Protein AF-A0A963RDE8-F1 (afdb_monomer_lite)

Secondary structure (DSSP, 8-state):
-HHHHHSSSGGGTTT--TTS-HHHHHHHHHHHHHHHHHHHHHHHHHHHHHHHHHHHHHHHHHHHHHHHHHT--HHHHHHHHHHHHHHHHHHHHHHHHHHHHHHHHHHHHHHHHHHHHS--

Sequence (120 aa):
VVGFWKHGLHFFSLFVPQGAPLAIKLFIAPIEFVSFLVRPFSLGLRPFVAMFAGHILLEVFGNFIVQGLNTGSATGGAIAALCFVFIVGMSGLELLIGAIQAYVFALLTAIYINDAENLH

pLDDT: mean 72.81, std 17.18, range [37.75, 91.06]

Radius of gyration: 24.53 Å; chains: 1; bounding box: 58×27×62 Å

Structure (mmCIF, N/CA/C/O backbone):
data_AF-A0A963RDE8-F1
#
_entry.id   AF-A0A963RDE8-F1
#
loop_
_atom_site.group_PDB
_atom_site.id
_atom_site.type_symbol
_atom_site.label_atom_id
_atom_site.label_alt_id
_atom_site.label_comp_id
_atom_site.label_asym_id
_atom_site.label_entity_id
_atom_site.label_seq_id
_atom_site.pdbx_PDB_ins_code
_atom_site.Cartn_x
_atom_site.Cartn_y
_atom_site.Cartn_z
_atom_site.occupancy
_atom_site.B_iso_or_equiv
_atom_site.auth_seq_id
_atom_site.auth_comp_id
_atom_site.auth_asym_id
_atom_site.auth_atom_id
_atom_site.pdbx_PDB_model_num
ATOM 1 N N . VAL A 1 1 ? -16.749 -11.789 17.409 1.00 45.72 1 VAL A N 1
ATOM 2 C CA . VAL A 1 1 ? -17.357 -13.033 17.948 1.00 45.72 1 VAL A CA 1
ATOM 3 C C . VAL A 1 1 ? -17.222 -13.135 19.470 1.00 45.72 1 VAL A C 1
ATOM 5 O O . VAL A 1 1 ? -18.238 -13.358 20.104 1.00 45.72 1 VAL A O 1
ATOM 8 N N . VAL A 1 2 ? -16.063 -12.863 20.091 1.00 37.75 2 VAL A N 1
ATOM 9 C CA . VAL A 1 2 ? -15.933 -12.882 21.573 1.00 37.75 2 VAL A CA 1
ATOM 10 C C . VAL A 1 2 ? -16.635 -11.690 22.268 1.00 37.75 2 VAL A C 1
ATOM 12 O O . VAL A 1 2 ? -17.290 -11.879 23.287 1.00 37.75 2 VAL A O 1
ATOM 15 N N . GLY A 1 3 ? -16.625 -10.487 21.675 1.00 38.31 3 GLY A N 1
ATOM 16 C CA . GLY A 1 3 ? -17.356 -9.317 22.210 1.00 38.31 3 GLY A CA 1
ATOM 17 C C . GLY A 1 3 ? -18.887 -9.392 22.077 1.00 38.31 3 GLY A C 1
ATOM 18 O O . GLY A 1 3 ? -19.614 -8.948 22.959 1.00 38.31 3 GLY A O 1
ATOM 19 N N . PHE A 1 4 ? -19.382 -10.055 21.026 1.00 44.66 4 PHE A N 1
ATOM 20 C CA . PHE A 1 4 ? -20.818 -10.291 20.807 1.00 44.66 4 PHE A CA 1
ATOM 21 C C . PHE A 1 4 ? -21.400 -11.294 21.819 1.00 44.66 4 PHE A C 1
ATOM 23 O O . PHE A 1 4 ? -22.598 -11.299 22.082 1.00 44.66 4 PHE A O 1
ATOM 30 N N . TRP A 1 5 ? -20.541 -12.143 22.393 1.00 43.06 5 TRP A N 1
ATOM 31 C CA . TRP A 1 5 ? -20.944 -13.215 23.300 1.00 43.06 5 TRP A CA 1
ATOM 32 C C . TRP A 1 5 ? -20.879 -12.813 24.782 1.00 43.06 5 TRP A C 1
ATOM 34 O O . TRP A 1 5 ? -21.611 -13.372 25.590 1.00 43.06 5 TRP A O 1
ATOM 44 N N . LYS A 1 6 ? -20.067 -11.806 25.148 1.00 43.50 6 LYS A N 1
ATOM 45 C CA . LYS A 1 6 ? -20.003 -11.277 26.526 1.00 43.50 6 LYS A CA 1
ATOM 46 C C . LYS A 1 6 ? -20.932 -10.082 26.805 1.00 43.50 6 LYS A C 1
ATOM 48 O O . LYS A 1 6 ? -21.320 -9.910 27.952 1.00 43.50 6 LYS A O 1
ATOM 53 N N . HIS A 1 7 ? -21.337 -9.297 25.799 1.00 40.56 7 HIS A N 1
ATOM 54 C CA . HIS A 1 7 ? -22.218 -8.122 25.962 1.00 40.56 7 HIS A CA 1
ATOM 55 C C . HIS A 1 7 ? -23.394 -8.134 24.965 1.00 40.56 7 HIS A C 1
ATOM 57 O O . HIS A 1 7 ? -23.575 -7.212 24.173 1.00 40.56 7 HIS A O 1
ATOM 63 N N . GLY A 1 8 ? -24.209 -9.194 25.012 1.00 50.94 8 GLY A N 1
ATOM 64 C CA . GLY A 1 8 ? -25.256 -9.490 24.021 1.00 50.94 8 GLY A CA 1
ATOM 65 C C . GLY A 1 8 ? -26.165 -8.320 23.596 1.00 50.94 8 GLY A C 1
ATOM 66 O O . GLY A 1 8 ? -26.275 -8.043 22.410 1.00 50.94 8 GLY A O 1
ATOM 67 N N . LEU A 1 9 ? -26.822 -7.625 24.533 1.00 41.06 9 LEU A N 1
ATOM 68 C CA . LEU A 1 9 ? -27.817 -6.566 24.246 1.00 41.06 9 LEU A CA 1
ATOM 69 C C . LEU A 1 9 ? -27.455 -5.194 24.848 1.00 41.06 9 LEU A C 1
ATOM 71 O O . LEU A 1 9 ? -28.206 -4.233 24.711 1.00 41.06 9 LEU A O 1
ATOM 75 N N . HIS A 1 10 ? -26.273 -5.073 25.461 1.00 40.53 10 HIS A N 1
ATOM 76 C CA . HIS A 1 10 ? -25.711 -3.795 25.921 1.00 40.53 10 HIS A CA 1
ATOM 77 C C . HIS A 1 10 ? -24.927 -3.071 24.807 1.00 40.53 10 HIS A C 1
ATOM 79 O O . HIS A 1 10 ? -24.380 -1.996 25.012 1.00 40.53 10 HIS A O 1
ATOM 85 N N . PHE A 1 11 ? -24.922 -3.625 23.592 1.00 42.72 11 PHE A N 1
ATOM 86 C CA . PHE A 1 11 ? -24.391 -2.982 22.387 1.00 42.72 11 PHE A CA 1
ATOM 87 C C . PHE A 1 11 ? -25.248 -1.780 21.923 1.00 42.72 11 PHE A C 1
ATOM 89 O O . PHE A 1 11 ? -24.794 -0.961 21.134 1.00 42.72 11 PHE A O 1
ATOM 96 N N . PHE A 1 12 ? -26.470 -1.630 22.455 1.00 44.19 12 PHE A N 1
ATOM 97 C CA . PHE A 1 12 ? -27.329 -0.452 22.255 1.00 44.19 12 PHE A CA 1
ATOM 98 C C . PHE A 1 12 ? -27.158 0.647 23.322 1.00 44.19 12 PHE A C 1
ATOM 100 O O . PHE A 1 12 ? -27.662 1.752 23.136 1.00 44.19 12 PHE A O 1
ATOM 107 N N . SER A 1 13 ? -26.429 0.388 24.415 1.00 43.16 13 SER A N 1
ATOM 108 C CA . SER A 1 13 ? -26.092 1.405 25.430 1.00 43.16 13 SER A CA 1
ATOM 109 C C . SER A 1 13 ? -24.906 2.276 24.987 1.00 43.16 13 SER A C 1
ATOM 111 O O . SER A 1 13 ? -24.856 3.467 25.279 1.00 43.16 13 SER A O 1
ATOM 113 N N . LEU A 1 14 ? -24.024 1.722 24.142 1.00 44.91 14 LEU A N 1
ATOM 114 C CA . LEU A 1 14 ? -22.914 2.431 23.492 1.00 44.91 14 LEU A CA 1
ATOM 115 C C . LEU A 1 14 ? -23.378 3.507 22.486 1.00 44.91 14 LEU A C 1
ATOM 117 O O . LEU A 1 14 ? -22.602 4.380 22.112 1.00 44.91 14 LEU A O 1
ATOM 121 N N . PHE A 1 15 ? -24.654 3.492 22.081 1.00 45.00 15 PHE A N 1
ATOM 122 C CA . PHE A 1 15 ? -25.252 4.523 21.223 1.00 45.00 15 PHE A CA 1
ATOM 123 C C . PHE A 1 15 ? -26.014 5.623 21.956 1.00 45.00 15 PHE A C 1
ATOM 125 O O . PHE A 1 15 ? -26.635 6.488 21.335 1.00 45.00 15 PHE A O 1
ATOM 132 N N . VAL A 1 16 ? -25.972 5.625 23.286 1.00 41.53 16 VAL A N 1
ATOM 133 C CA . VAL A 1 16 ? -26.754 6.539 24.110 1.00 41.53 16 VAL A CA 1
ATOM 134 C C . VAL A 1 16 ? -25.837 7.165 25.167 1.00 41.53 16 VAL A C 1
ATOM 136 O O . VAL A 1 16 ? -25.854 6.727 26.311 1.00 41.53 16 VAL A O 1
ATOM 139 N N . PRO A 1 17 ? -25.085 8.244 24.856 1.00 41.88 17 PRO A N 1
ATOM 140 C CA . PRO A 1 17 ? -24.497 9.094 25.895 1.00 41.88 17 PRO A CA 1
ATOM 141 C C . PRO A 1 17 ? -25.589 9.525 26.877 1.00 41.88 17 PRO A C 1
ATOM 143 O O . PRO A 1 17 ? -26.554 10.167 26.463 1.00 41.88 17 PRO A O 1
ATOM 146 N N . GLN A 1 18 ? -25.506 9.148 28.153 1.00 42.78 18 GLN A N 1
ATOM 147 C CA . GLN A 1 18 ? -26.468 9.557 29.182 1.00 42.78 18 GLN A CA 1
ATOM 148 C C . GLN A 1 18 ? -26.613 11.095 29.154 1.00 42.78 18 GLN A C 1
ATOM 150 O O . GLN A 1 18 ? -25.685 11.809 29.510 1.00 42.78 18 GLN A O 1
ATOM 155 N N . GLY A 1 19 ? -27.742 11.606 28.628 1.00 44.19 19 GLY A N 1
ATOM 156 C CA . GLY A 1 19 ? -28.011 13.051 28.521 1.00 44.19 19 GLY A CA 1
ATOM 157 C C . GLY A 1 19 ? -28.650 13.589 27.225 1.00 44.19 19 GLY A C 1
ATOM 158 O O . GLY A 1 19 ? -29.412 14.544 27.314 1.00 44.19 19 GLY A O 1
ATOM 159 N N . ALA A 1 20 ? -28.418 13.019 26.030 1.00 42.19 20 ALA A N 1
ATOM 160 C CA . ALA A 1 20 ? -28.971 13.597 24.780 1.00 42.19 20 ALA A CA 1
ATOM 161 C C . ALA A 1 20 ? -30.313 12.960 24.316 1.00 42.19 20 ALA A C 1
ATOM 163 O O . ALA A 1 20 ? -30.518 11.759 24.517 1.00 42.19 20 ALA A O 1
ATOM 164 N N . PRO A 1 21 ? -31.239 13.726 23.702 1.00 40.06 21 PRO A N 1
ATOM 165 C CA . PRO A 1 21 ? -32.561 13.251 23.276 1.00 40.06 21 PRO A CA 1
ATOM 166 C C . PRO A 1 21 ? -32.491 12.091 22.262 1.00 40.06 21 PRO A C 1
ATOM 168 O O . PRO A 1 21 ? -31.664 12.085 21.349 1.00 40.06 21 PRO A O 1
ATOM 171 N N . LEU A 1 22 ? -33.388 11.109 22.431 1.00 53.41 22 LEU A N 1
ATOM 172 C CA . LEU A 1 22 ? -33.387 9.792 21.765 1.00 53.41 22 LEU A CA 1
ATOM 173 C C . LEU A 1 22 ? -33.292 9.831 20.224 1.00 53.41 22 LEU A C 1
ATOM 175 O O . LEU A 1 22 ? -32.708 8.929 19.631 1.00 53.41 22 LEU A O 1
ATOM 179 N N . ALA A 1 23 ? -33.844 10.860 19.575 1.00 56.06 23 ALA A N 1
ATOM 180 C CA . ALA A 1 23 ? -33.921 10.940 18.114 1.00 56.06 23 ALA A CA 1
ATOM 181 C C . ALA A 1 23 ? -32.567 11.231 17.433 1.00 56.06 23 ALA A C 1
ATOM 183 O O . ALA A 1 23 ? -32.304 10.725 16.347 1.00 56.06 23 ALA A O 1
ATOM 184 N N . ILE A 1 24 ? -31.688 12.011 18.075 1.00 56.47 24 ILE A N 1
ATOM 185 C CA . ILE A 1 24 ? -30.377 12.391 17.512 1.00 56.47 24 ILE A CA 1
ATOM 186 C C . ILE A 1 24 ? -29.355 11.257 17.687 1.00 56.47 24 ILE A C 1
ATOM 188 O O . ILE A 1 24 ? -28.539 10.999 16.803 1.00 56.47 24 ILE A O 1
ATOM 192 N N . LYS A 1 25 ? -29.450 10.527 18.802 1.00 54.62 25 LYS A N 1
ATOM 193 C CA . LYS A 1 25 ? -28.599 9.372 19.120 1.00 54.62 25 LYS A CA 1
ATOM 194 C C . LYS A 1 25 ? -28.735 8.233 18.122 1.00 54.62 25 LYS A C 1
ATOM 196 O O . LYS A 1 25 ? -27.726 7.691 17.694 1.00 54.62 25 LYS A O 1
ATOM 201 N N . LEU A 1 26 ? -29.961 7.917 17.701 1.00 60.00 26 LEU A N 1
ATOM 202 C CA . LEU A 1 26 ? -30.208 6.853 16.726 1.00 60.00 26 LEU A CA 1
ATOM 203 C C . LEU A 1 26 ? -29.608 7.166 15.342 1.00 60.00 26 LEU A C 1
ATOM 205 O O . LEU A 1 26 ? -29.293 6.241 14.603 1.00 60.00 26 LEU A O 1
ATOM 209 N N . PHE A 1 27 ? -29.433 8.448 14.997 1.00 66.19 27 PHE A N 1
ATOM 210 C CA . PHE A 1 27 ? -28.903 8.864 13.694 1.00 66.19 27 PHE A CA 1
ATOM 211 C C . PHE A 1 27 ? -27.376 9.009 13.682 1.00 66.19 27 PHE A C 1
ATOM 213 O O . PHE A 1 27 ? -26.733 8.591 12.726 1.00 66.19 27 PHE A O 1
ATOM 220 N N . ILE A 1 28 ? -26.779 9.556 14.748 1.00 68.25 28 ILE A N 1
ATOM 221 C CA . ILE A 1 28 ? -25.311 9.631 14.908 1.00 68.25 28 ILE A CA 1
ATOM 222 C C . ILE A 1 28 ? -24.713 8.239 15.080 1.00 68.25 28 ILE A C 1
ATOM 224 O O . ILE A 1 28 ? -23.599 7.975 14.638 1.00 68.25 28 ILE A O 1
ATOM 228 N N . ALA A 1 29 ? -25.500 7.333 15.650 1.00 66.38 29 ALA A N 1
ATOM 229 C CA . ALA A 1 29 ? -25.109 5.975 15.903 1.00 66.38 29 ALA A CA 1
ATOM 230 C C . ALA A 1 29 ? -24.467 5.245 14.696 1.00 66.38 29 ALA A C 1
ATOM 232 O O . ALA A 1 29 ? -23.268 4.941 14.699 1.00 66.38 29 ALA A O 1
ATOM 233 N N . PRO A 1 30 ? -25.205 4.996 13.606 1.00 72.50 30 PRO A N 1
ATOM 234 C CA . PRO A 1 30 ? -24.639 4.336 12.436 1.00 72.50 30 PRO A CA 1
ATOM 235 C C . PRO A 1 30 ? -23.436 5.093 11.849 1.00 72.50 30 PRO A C 1
ATOM 237 O O . PRO A 1 30 ? -22.539 4.459 11.299 1.00 72.50 30 PRO A O 1
ATOM 240 N N . ILE A 1 31 ? -23.368 6.420 12.002 1.00 80.12 31 ILE A N 1
ATOM 241 C CA . ILE A 1 31 ? -22.265 7.245 11.488 1.00 80.12 31 ILE A CA 1
ATOM 242 C C . ILE A 1 31 ? -20.978 7.003 12.294 1.00 80.12 31 ILE A C 1
ATOM 244 O O . ILE A 1 31 ? -19.913 6.843 11.699 1.00 80.12 31 ILE A O 1
ATOM 248 N N . GLU A 1 32 ? -21.068 6.909 13.622 1.00 74.62 32 GLU A N 1
ATOM 249 C CA . GLU A 1 32 ? -19.947 6.579 14.517 1.00 74.62 32 GLU A CA 1
ATOM 250 C C . GLU A 1 32 ? -19.381 5.184 14.199 1.00 74.62 32 GLU A C 1
ATOM 252 O O . GLU A 1 32 ? -18.170 5.013 14.062 1.00 74.62 32 GLU A O 1
ATOM 257 N N . PHE A 1 33 ? -20.261 4.197 13.981 1.00 72.31 33 PHE A N 1
ATOM 258 C CA . PHE A 1 33 ? -19.870 2.828 13.622 1.00 72.31 33 PHE A CA 1
ATOM 259 C C . PHE A 1 33 ? -19.147 2.766 12.274 1.00 72.31 33 PHE A C 1
ATOM 261 O O . PHE A 1 33 ? -18.114 2.106 12.142 1.00 72.31 33 PHE A O 1
ATOM 268 N N . VAL A 1 34 ? -19.651 3.497 11.276 1.00 80.56 34 VAL A N 1
ATOM 269 C CA . VAL A 1 34 ? -18.983 3.617 9.976 1.00 80.56 34 VAL A CA 1
ATOM 270 C C . VAL A 1 34 ? -17.627 4.316 10.134 1.00 80.56 34 VAL A C 1
ATOM 272 O O . VAL A 1 34 ? -16.633 3.809 9.622 1.00 80.56 34 VAL A O 1
ATOM 275 N N . SER A 1 35 ? -17.531 5.413 10.893 1.00 81.75 35 SER A N 1
ATOM 276 C CA . SER A 1 35 ? -16.264 6.129 11.148 1.00 81.75 35 SER A CA 1
ATOM 277 C C . SER A 1 35 ? -15.214 5.266 11.857 1.00 81.75 35 SER A C 1
ATOM 279 O O . SER A 1 35 ? -14.025 5.329 11.522 1.00 81.75 35 SER A O 1
ATOM 281 N N . PHE A 1 36 ? -15.647 4.434 12.806 1.00 73.75 36 PHE A N 1
ATOM 282 C CA . PHE A 1 36 ? -14.786 3.510 13.542 1.00 73.75 36 PHE A CA 1
ATOM 283 C C . PHE A 1 36 ? -14.191 2.431 12.635 1.00 73.75 36 PHE A C 1
ATOM 285 O O . PHE A 1 36 ? -13.022 2.092 12.781 1.00 73.75 36 PHE A O 1
ATOM 292 N N . LEU A 1 37 ? -14.955 1.918 11.666 1.00 77.56 37 LEU A N 1
ATOM 293 C CA . LEU A 1 37 ? -14.461 0.948 10.682 1.00 77.56 37 LEU A CA 1
ATOM 294 C C . LEU A 1 37 ? -13.609 1.604 9.589 1.00 77.56 37 LEU A C 1
ATOM 296 O O . LEU A 1 37 ? -12.597 1.043 9.165 1.00 77.56 37 LEU A O 1
ATOM 300 N N . VAL A 1 38 ? -13.984 2.805 9.146 1.00 83.62 38 VAL A N 1
ATOM 301 C CA . VAL A 1 38 ? -13.289 3.524 8.069 1.00 83.62 38 VAL A CA 1
ATOM 302 C C . VAL A 1 38 ? -11.880 3.941 8.487 1.00 83.62 38 VAL A C 1
ATOM 304 O O . VAL A 1 38 ? -10.974 3.897 7.660 1.00 83.62 38 VAL A O 1
ATOM 307 N N . ARG A 1 39 ? -11.640 4.296 9.755 1.00 81.44 39 ARG A N 1
ATOM 308 C CA . ARG A 1 39 ? -10.311 4.729 10.227 1.00 81.44 39 ARG A CA 1
ATOM 309 C C . ARG A 1 39 ? -9.206 3.662 10.074 1.00 81.44 39 ARG A C 1
ATOM 311 O O . ARG A 1 39 ? -8.200 3.972 9.434 1.00 81.44 39 ARG A O 1
ATOM 318 N N . PRO A 1 40 ? -9.351 2.425 10.586 1.00 75.19 40 PRO A N 1
ATOM 319 C CA . PRO A 1 40 ? -8.384 1.351 10.364 1.00 75.19 40 PRO A CA 1
ATOM 320 C C . PRO A 1 40 ? -8.403 0.837 8.919 1.00 75.19 40 PRO A C 1
ATOM 322 O O . PRO A 1 40 ? -7.340 0.537 8.376 1.00 75.19 40 PRO A O 1
ATOM 325 N N . PHE A 1 41 ? -9.569 0.802 8.258 1.00 82.38 41 PHE A N 1
ATOM 326 C CA . PHE A 1 41 ? -9.664 0.396 6.852 1.00 82.38 41 PHE A CA 1
ATOM 327 C C . PHE A 1 41 ? -8.867 1.331 5.934 1.00 82.38 41 PHE A C 1
ATOM 329 O O . PHE A 1 41 ? -8.062 0.882 5.121 1.00 82.38 41 PHE A O 1
ATOM 336 N N . SER A 1 42 ? -9.013 2.644 6.115 1.00 83.69 42 SER A N 1
ATOM 337 C CA . SER A 1 42 ? -8.283 3.652 5.347 1.00 83.69 42 SER A CA 1
ATOM 338 C C . SER A 1 42 ? -6.777 3.631 5.634 1.00 83.69 42 SER A C 1
ATOM 340 O O . SER A 1 42 ? -5.992 4.024 4.769 1.00 83.69 42 SER A O 1
ATOM 342 N N . LEU A 1 43 ? -6.362 3.167 6.819 1.00 81.88 43 LEU A N 1
ATOM 343 C CA . LEU A 1 43 ? -4.953 2.982 7.168 1.00 81.88 43 LEU A CA 1
ATOM 344 C C . LEU A 1 43 ? -4.351 1.743 6.493 1.00 81.88 43 LEU A C 1
ATOM 346 O O . LEU A 1 43 ? -3.243 1.825 5.977 1.00 81.88 43 LEU A O 1
ATOM 350 N N . GLY A 1 44 ? -5.084 0.623 6.454 1.00 80.56 44 GLY A N 1
ATOM 351 C CA . GLY A 1 44 ? -4.662 -0.621 5.792 1.00 80.56 44 GLY A CA 1
ATOM 352 C C . GLY A 1 44 ? -4.703 -0.552 4.262 1.00 80.56 44 GLY A C 1
ATOM 353 O O . GLY A 1 44 ? -3.888 -1.175 3.584 1.00 80.56 44 GLY A O 1
ATOM 354 N N . LEU A 1 45 ? -5.585 0.279 3.703 1.00 86.50 45 LEU A N 1
ATOM 355 C CA . LEU A 1 45 ? -5.638 0.543 2.265 1.00 86.50 45 LEU A CA 1
ATOM 356 C C . LEU A 1 45 ? -4.376 1.264 1.761 1.00 86.50 45 LEU A C 1
ATOM 358 O O . LEU A 1 45 ? -3.991 1.104 0.608 1.00 86.50 45 LEU A O 1
ATOM 362 N N . ARG A 1 46 ? -3.684 2.015 2.624 1.00 86.06 46 ARG A N 1
ATOM 363 C CA . ARG A 1 46 ? -2.467 2.759 2.272 1.00 86.06 46 ARG A CA 1
ATOM 364 C C . ARG A 1 46 ? -1.293 1.865 1.835 1.00 86.06 46 ARG A C 1
ATOM 366 O O . ARG A 1 46 ? -0.796 2.091 0.734 1.00 86.06 46 ARG A O 1
ATOM 373 N N . PRO A 1 47 ? -0.837 0.869 2.621 1.00 84.81 47 PRO A N 1
ATOM 374 C CA . PRO A 1 47 ? 0.199 -0.055 2.165 1.00 84.81 47 PRO A CA 1
ATOM 375 C C . PRO A 1 47 ? -0.275 -0.923 0.993 1.00 84.81 47 PRO A C 1
ATOM 377 O O . PRO A 1 47 ? 0.530 -1.220 0.118 1.00 84.81 47 PRO A O 1
ATOM 380 N N . PHE A 1 48 ? -1.569 -1.265 0.922 1.00 85.56 48 PHE A N 1
ATOM 381 C CA . PHE A 1 48 ? -2.125 -2.010 -0.210 1.00 85.56 48 PHE A CA 1
ATOM 382 C C . PHE A 1 48 ? -1.992 -1.236 -1.526 1.00 85.56 48 PHE A C 1
ATOM 384 O O . PHE A 1 48 ? -1.442 -1.763 -2.485 1.00 85.56 48 PHE A O 1
ATOM 391 N N . VAL A 1 49 ? -2.434 0.025 -1.564 1.00 88.69 49 VAL A N 1
ATOM 392 C CA . VAL A 1 49 ? -2.322 0.878 -2.758 1.00 88.69 49 VAL A CA 1
ATOM 393 C C . VAL A 1 49 ? -0.865 1.149 -3.119 1.00 88.69 49 VAL A C 1
ATOM 395 O O . VAL A 1 49 ? -0.545 1.140 -4.304 1.00 88.69 49 VAL A O 1
ATOM 398 N N . ALA A 1 50 ? 0.009 1.356 -2.126 1.00 85.81 50 ALA A N 1
ATOM 399 C CA . ALA A 1 50 ? 1.441 1.511 -2.371 1.00 85.81 50 ALA A CA 1
ATOM 400 C C . ALA A 1 50 ? 2.000 0.267 -3.079 1.00 85.81 50 ALA A C 1
ATOM 402 O O . ALA A 1 50 ? 2.366 0.370 -4.243 1.00 85.81 50 ALA A O 1
ATOM 403 N N . MET A 1 51 ? 1.899 -0.920 -2.466 1.00 86.62 51 MET A N 1
ATOM 404 C CA . MET A 1 51 ? 2.398 -2.174 -3.050 1.00 86.62 51 MET A CA 1
ATOM 405 C C . MET A 1 51 ? 1.783 -2.504 -4.416 1.00 86.62 51 MET A C 1
ATOM 407 O O . MET A 1 51 ? 2.463 -3.055 -5.281 1.00 86.62 51 MET A O 1
ATOM 411 N N . PHE A 1 52 ? 0.510 -2.162 -4.636 1.00 90.50 52 PHE A N 1
ATOM 412 C CA . PHE A 1 52 ? -0.125 -2.320 -5.944 1.00 90.50 52 PHE A CA 1
ATOM 413 C C . PHE A 1 52 ? 0.516 -1.397 -6.985 1.00 90.50 52 PHE A C 1
ATOM 415 O O . PHE A 1 52 ? 0.851 -1.843 -8.078 1.00 90.50 52 PHE A O 1
ATOM 422 N N . ALA A 1 53 ? 0.738 -0.125 -6.648 1.00 88.81 53 ALA A N 1
ATOM 423 C CA . ALA A 1 53 ? 1.405 0.825 -7.531 1.00 88.81 53 ALA A CA 1
ATOM 424 C C . ALA A 1 53 ? 2.849 0.402 -7.842 1.00 88.81 53 ALA A C 1
ATOM 426 O O . ALA A 1 53 ? 3.244 0.453 -9.006 1.00 88.81 53 ALA A O 1
ATOM 427 N N . GLY A 1 54 ? 3.609 -0.072 -6.848 1.00 87.62 54 GLY A N 1
ATOM 428 C CA . GLY A 1 54 ? 4.950 -0.628 -7.045 1.00 87.62 54 GLY A CA 1
ATOM 429 C C . GLY A 1 54 ? 4.964 -1.852 -7.966 1.00 87.62 54 GLY A C 1
ATOM 430 O O . GLY A 1 54 ? 5.818 -1.955 -8.847 1.00 87.62 54 GLY A O 1
ATOM 431 N N . HIS A 1 55 ? 3.974 -2.742 -7.841 1.00 87.88 55 HIS A N 1
ATOM 432 C CA . HIS A 1 55 ? 3.822 -3.899 -8.728 1.00 87.88 55 HIS A CA 1
ATOM 433 C C . HIS A 1 55 ? 3.528 -3.498 -10.184 1.00 87.88 55 HIS A C 1
ATOM 435 O O . HIS A 1 55 ? 4.185 -3.989 -11.101 1.00 87.88 55 HIS A O 1
ATOM 441 N N . ILE A 1 56 ? 2.608 -2.554 -10.407 1.00 91.06 56 ILE A N 1
ATOM 442 C CA . ILE A 1 56 ? 2.326 -2.024 -11.753 1.00 91.06 56 ILE A CA 1
ATOM 443 C C . ILE A 1 56 ? 3.556 -1.299 -12.326 1.00 91.06 56 ILE A C 1
ATOM 445 O O . ILE A 1 56 ? 3.872 -1.432 -13.508 1.00 91.06 56 ILE A O 1
ATOM 449 N N . LEU A 1 57 ? 4.293 -0.563 -11.488 1.00 89.19 57 LEU A N 1
ATOM 450 C CA . LEU A 1 57 ? 5.521 0.129 -11.883 1.00 89.19 57 LEU A CA 1
ATOM 451 C C . LEU A 1 57 ? 6.598 -0.857 -12.364 1.00 89.19 57 LEU A C 1
ATOM 453 O O . LEU A 1 57 ? 7.248 -0.616 -13.383 1.00 89.19 57 LEU A O 1
ATOM 457 N N . LEU A 1 58 ? 6.753 -1.980 -11.658 1.00 87.69 58 LEU A N 1
ATOM 458 C CA . LEU A 1 58 ? 7.632 -3.090 -12.031 1.00 87.69 58 LEU A CA 1
ATOM 459 C C . LEU A 1 58 ? 7.280 -3.665 -13.408 1.00 87.69 58 LEU A C 1
ATOM 461 O O . LEU A 1 58 ? 8.172 -3.895 -14.223 1.00 87.69 58 LEU A O 1
ATOM 465 N N . GLU A 1 59 ? 5.994 -3.858 -13.687 1.00 88.88 59 GLU A N 1
ATOM 466 C CA . GLU A 1 59 ? 5.512 -4.409 -14.956 1.00 88.88 59 GLU A CA 1
ATOM 467 C C . GLU A 1 59 ? 5.757 -3.446 -16.135 1.00 88.88 59 GLU A C 1
ATOM 469 O O . GLU A 1 59 ? 6.199 -3.857 -17.214 1.00 88.88 59 GLU A O 1
ATOM 474 N N . VAL A 1 60 ? 5.564 -2.140 -15.922 1.00 89.19 60 VAL A N 1
ATOM 475 C CA . VAL A 1 60 ? 5.820 -1.098 -16.933 1.00 89.19 60 VAL A CA 1
ATOM 476 C C . VAL A 1 60 ? 7.313 -0.964 -17.238 1.00 89.19 60 VAL A C 1
ATOM 478 O O . VAL A 1 60 ? 7.715 -0.987 -18.404 1.00 89.19 60 VAL A O 1
ATOM 481 N N . PHE A 1 61 ? 8.166 -0.863 -16.216 1.00 85.00 61 PHE A N 1
ATOM 482 C CA . PHE A 1 61 ? 9.613 -0.782 -16.435 1.00 85.00 61 PHE A CA 1
ATOM 483 C C . PHE A 1 61 ? 10.206 -2.096 -16.951 1.00 85.00 61 PHE A C 1
ATOM 485 O O . PHE A 1 61 ? 11.131 -2.056 -17.762 1.00 85.00 61 PHE A O 1
ATOM 492 N N . GLY A 1 62 ? 9.655 -3.248 -16.562 1.00 85.38 62 GLY A N 1
ATOM 493 C CA . GLY A 1 62 ? 10.005 -4.545 -17.141 1.00 85.38 62 GLY A CA 1
ATOM 494 C C . GLY A 1 62 ? 9.771 -4.579 -18.653 1.00 85.38 62 GLY A C 1
ATOM 495 O O . GLY A 1 62 ? 10.649 -4.999 -19.406 1.00 85.38 62 GLY A O 1
ATOM 496 N N . ASN A 1 63 ? 8.643 -4.034 -19.118 1.00 86.00 63 ASN A N 1
ATOM 497 C CA . ASN A 1 63 ? 8.371 -3.884 -20.549 1.00 86.00 63 ASN A CA 1
ATOM 498 C C . ASN A 1 63 ? 9.373 -2.951 -21.248 1.00 86.00 63 ASN A C 1
ATOM 500 O O . ASN A 1 63 ? 9.849 -3.282 -22.335 1.00 86.00 63 ASN A O 1
ATOM 504 N N . PHE A 1 64 ? 9.753 -1.826 -20.632 1.00 82.06 64 PHE A N 1
ATOM 505 C CA . PHE A 1 64 ? 10.783 -0.940 -21.193 1.00 82.06 64 PHE A CA 1
ATOM 506 C C . PHE A 1 64 ? 12.162 -1.603 -21.278 1.00 82.06 64 PHE A C 1
ATOM 508 O O . PHE A 1 64 ? 12.867 -1.412 -22.268 1.00 82.06 64 PHE A O 1
ATOM 515 N N . ILE A 1 65 ? 12.533 -2.423 -20.290 1.00 82.06 65 ILE A N 1
ATOM 516 C CA . ILE A 1 65 ? 13.782 -3.198 -20.299 1.00 82.06 65 ILE A CA 1
ATOM 517 C C . ILE A 1 65 ? 13.782 -4.193 -21.464 1.00 82.06 65 ILE A C 1
ATOM 519 O O . ILE A 1 65 ? 14.737 -4.234 -22.238 1.00 82.06 65 ILE A O 1
ATOM 523 N N . VAL A 1 66 ? 12.701 -4.959 -21.635 1.00 82.38 66 VAL A N 1
ATOM 524 C CA . VAL A 1 66 ? 12.583 -5.941 -22.724 1.00 82.38 66 VAL A CA 1
ATOM 525 C C . VAL A 1 66 ? 12.614 -5.256 -24.092 1.00 82.38 66 VAL A C 1
ATOM 527 O O . VAL A 1 66 ? 13.333 -5.711 -24.980 1.00 82.38 66 VAL A O 1
ATOM 530 N N . GLN A 1 67 ? 11.906 -4.139 -24.275 1.00 81.00 67 GLN A N 1
ATOM 531 C CA . GLN A 1 67 ? 11.928 -3.383 -25.536 1.00 81.00 67 GLN A CA 1
ATOM 532 C C . GLN A 1 67 ? 13.306 -2.757 -25.821 1.00 81.00 67 GLN A C 1
ATOM 534 O O . GLN A 1 67 ? 13.794 -2.807 -26.955 1.00 81.00 67 GLN A O 1
ATOM 539 N N . GLY A 1 68 ? 13.973 -2.225 -24.792 1.00 76.56 68 GLY A N 1
ATOM 540 C CA . GLY A 1 68 ? 15.320 -1.661 -24.896 1.00 76.56 68 GLY A CA 1
ATOM 541 C C . GLY A 1 68 ? 16.376 -2.702 -25.269 1.00 76.56 68 GLY A C 1
ATOM 542 O O . GLY A 1 68 ? 17.237 -2.428 -26.106 1.00 76.56 68 GLY A O 1
ATOM 543 N N . LEU A 1 69 ? 16.271 -3.917 -24.720 1.00 75.06 69 LEU A N 1
ATOM 544 C CA . LEU A 1 69 ? 17.148 -5.043 -25.056 1.00 75.06 69 LEU A CA 1
ATOM 545 C C . LEU A 1 69 ? 16.875 -5.600 -26.463 1.00 75.06 69 LEU A C 1
ATOM 547 O O . LEU A 1 69 ? 17.823 -5.899 -27.186 1.00 75.06 69 LEU A O 1
ATOM 551 N N . ASN A 1 70 ? 15.609 -5.683 -26.890 1.00 76.12 70 ASN A N 1
ATOM 552 C CA . ASN A 1 70 ? 15.243 -6.170 -28.231 1.00 76.12 70 ASN A CA 1
ATOM 553 C C . ASN A 1 70 ? 15.700 -5.240 -29.368 1.00 76.12 70 ASN A C 1
ATOM 555 O O . ASN A 1 70 ? 15.895 -5.695 -30.490 1.00 76.12 70 ASN A O 1
ATOM 559 N N . THR A 1 71 ? 15.910 -3.950 -29.090 1.00 70.44 71 THR A N 1
ATOM 560 C CA . THR A 1 71 ? 16.412 -2.987 -30.086 1.00 70.44 71 THR A CA 1
ATOM 561 C C . THR A 1 71 ? 17.893 -3.228 -30.437 1.00 70.44 71 THR A C 1
ATOM 563 O O . THR A 1 71 ? 18.378 -2.719 -31.444 1.00 70.44 71 THR A O 1
ATOM 566 N N . GLY A 1 72 ? 18.643 -3.991 -29.625 1.00 65.00 72 GLY A N 1
ATOM 567 C CA . GLY A 1 72 ? 20.039 -4.368 -29.901 1.00 65.00 72 GLY A CA 1
ATOM 568 C C . GLY A 1 72 ? 21.058 -3.217 -29.871 1.00 65.00 72 GLY A C 1
ATOM 569 O O . GLY A 1 72 ? 22.240 -3.430 -30.128 1.00 65.00 72 GLY A O 1
ATOM 570 N N . SER A 1 73 ? 20.626 -1.993 -29.554 1.00 72.62 73 SER A N 1
ATOM 571 C CA . SER A 1 73 ? 21.485 -0.809 -29.474 1.00 72.62 73 SER A CA 1
ATOM 572 C C . SER A 1 73 ? 22.166 -0.702 -28.106 1.00 72.62 73 SER A C 1
ATOM 574 O O . SER A 1 73 ? 21.530 -0.910 -27.071 1.00 72.62 73 SER A O 1
ATOM 576 N N . ALA A 1 74 ? 23.439 -0.288 -28.082 1.00 70.88 74 ALA A N 1
ATOM 577 C CA . ALA A 1 74 ? 24.189 -0.026 -26.847 1.00 70.88 74 ALA A CA 1
ATOM 578 C C . ALA A 1 74 ? 23.479 0.993 -25.930 1.00 70.88 74 ALA A C 1
ATOM 580 O O . ALA A 1 74 ? 23.536 0.886 -24.705 1.00 70.88 74 ALA A O 1
ATOM 581 N N . THR A 1 75 ? 22.738 1.940 -26.515 1.00 72.81 75 THR A N 1
ATOM 582 C CA . THR A 1 75 ? 21.908 2.906 -25.779 1.00 72.81 75 THR A CA 1
ATOM 583 C C . THR A 1 75 ? 20.715 2.236 -25.087 1.00 72.81 75 THR A C 1
ATOM 585 O O . THR A 1 75 ? 20.364 2.618 -23.974 1.00 72.81 75 THR A O 1
ATOM 588 N N . GLY A 1 76 ? 20.124 1.201 -25.694 1.00 77.25 76 GLY A N 1
ATOM 589 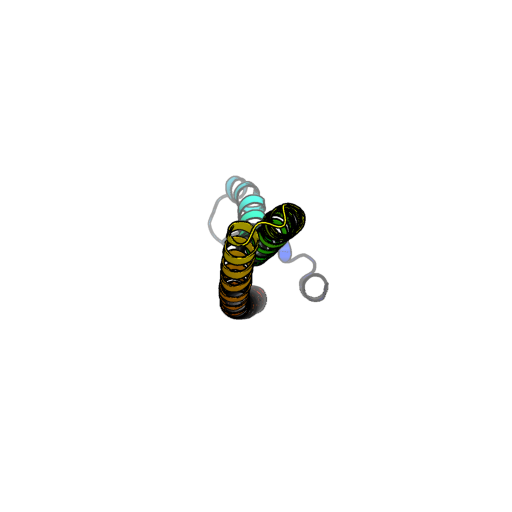C CA . GLY A 1 76 ? 19.009 0.442 -25.114 1.00 77.25 76 GLY A CA 1
ATOM 590 C C . GLY A 1 76 ? 19.420 -0.363 -23.878 1.00 77.25 76 GLY A C 1
ATOM 591 O O . GLY A 1 76 ? 18.692 -0.386 -22.887 1.00 77.25 76 GLY A O 1
ATOM 592 N N . GLY A 1 77 ? 20.630 -0.935 -23.888 1.00 78.56 77 GLY A N 1
ATOM 593 C CA . GLY A 1 77 ? 21.208 -1.616 -22.724 1.00 78.56 77 GLY A CA 1
ATOM 594 C C . GLY A 1 77 ? 21.486 -0.674 -21.545 1.00 78.56 77 GLY A C 1
ATOM 595 O O . GLY A 1 77 ? 21.217 -1.026 -20.397 1.00 78.56 77 GLY A O 1
ATOM 596 N N . ALA A 1 78 ? 21.957 0.548 -21.817 1.00 80.75 78 ALA A N 1
ATOM 597 C CA . ALA A 1 78 ? 22.182 1.557 -20.779 1.00 80.75 78 ALA A CA 1
ATOM 598 C C . ALA A 1 78 ? 20.870 2.021 -20.117 1.00 80.75 78 ALA A C 1
ATOM 600 O O . ALA A 1 78 ? 20.804 2.146 -18.894 1.00 80.75 78 ALA A O 1
ATOM 601 N N . ILE A 1 79 ? 19.812 2.219 -20.912 1.00 80.88 79 ILE A N 1
ATOM 602 C CA . ILE A 1 79 ? 18.474 2.572 -20.409 1.00 80.88 79 ILE A CA 1
ATOM 603 C C . ILE A 1 79 ? 17.897 1.424 -19.567 1.00 80.88 79 ILE A C 1
ATOM 605 O O . ILE A 1 79 ? 17.381 1.663 -18.477 1.00 80.88 79 ILE A O 1
ATOM 609 N N . ALA A 1 80 ? 18.048 0.175 -20.017 1.00 83.38 80 ALA A N 1
ATOM 610 C CA . ALA A 1 80 ? 17.603 -1.001 -19.271 1.00 83.38 80 ALA A CA 1
ATOM 611 C C . ALA A 1 80 ? 18.294 -1.128 -17.899 1.00 83.38 80 ALA A C 1
ATOM 613 O O . ALA A 1 80 ? 17.628 -1.365 -16.889 1.00 83.38 80 ALA A O 1
ATOM 614 N N . ALA A 1 81 ? 19.613 -0.917 -17.841 1.00 84.94 81 ALA A N 1
ATOM 615 C CA . ALA A 1 81 ? 20.371 -0.932 -16.590 1.00 84.94 81 ALA A CA 1
ATOM 616 C C . ALA A 1 81 ? 19.933 0.184 -15.623 1.00 84.94 81 ALA A C 1
ATOM 618 O O . ALA A 1 81 ? 19.781 -0.066 -14.426 1.00 84.94 81 ALA A O 1
ATOM 619 N N . LEU A 1 82 ? 19.672 1.394 -16.131 1.00 87.00 82 LEU A N 1
ATOM 620 C CA . LEU A 1 82 ? 19.154 2.507 -15.328 1.00 87.00 82 LEU A CA 1
ATOM 621 C C . LEU A 1 82 ? 17.784 2.169 -14.712 1.00 87.00 82 LEU A C 1
ATOM 623 O O . LEU A 1 82 ? 17.592 2.334 -13.506 1.00 87.00 82 LEU A O 1
ATOM 627 N N . CYS A 1 83 ? 16.848 1.660 -15.520 1.00 86.44 83 CYS A N 1
ATOM 628 C CA . CYS A 1 83 ? 15.516 1.259 -15.058 1.00 86.44 83 CYS A CA 1
ATOM 629 C C . CYS A 1 83 ? 15.580 0.156 -13.991 1.00 86.44 83 CYS A C 1
ATOM 631 O O . CYS A 1 83 ? 14.829 0.202 -13.018 1.00 86.44 83 CYS A O 1
ATOM 633 N N . PHE A 1 84 ? 16.505 -0.796 -14.133 1.00 85.81 84 PHE A N 1
ATOM 634 C CA . PHE A 1 84 ? 16.704 -1.868 -13.158 1.00 85.81 84 PHE A CA 1
ATOM 635 C C . PHE A 1 84 ? 17.159 -1.340 -11.790 1.00 85.81 84 PHE A C 1
ATOM 637 O O . PHE A 1 84 ? 16.579 -1.697 -10.765 1.00 85.81 84 PHE A O 1
ATOM 644 N N . VAL A 1 85 ? 18.150 -0.442 -11.760 1.00 89.75 85 VAL A N 1
ATOM 645 C CA . VAL A 1 85 ? 18.622 0.176 -10.506 1.00 89.75 85 VAL A CA 1
ATOM 646 C C . VAL A 1 85 ? 17.501 0.970 -9.831 1.00 89.75 85 VAL A C 1
ATOM 648 O O . VAL A 1 85 ? 17.333 0.890 -8.613 1.00 89.75 85 VAL A O 1
ATOM 651 N N . PHE A 1 86 ? 16.703 1.698 -10.615 1.00 88.06 86 PHE A N 1
ATOM 652 C CA . PHE A 1 86 ? 15.598 2.501 -10.096 1.00 88.06 86 PHE A CA 1
ATOM 653 C C . PHE A 1 86 ? 14.493 1.641 -9.462 1.00 88.06 86 PHE A C 1
ATOM 655 O O . PHE A 1 86 ? 14.027 1.950 -8.365 1.00 88.06 86 PHE A O 1
ATOM 662 N N . ILE A 1 87 ? 14.128 0.526 -10.104 1.00 88.94 87 ILE A N 1
ATOM 663 C CA . ILE A 1 87 ? 13.184 -0.466 -9.570 1.00 88.94 87 ILE A CA 1
ATOM 664 C C . ILE A 1 87 ? 13.661 -1.023 -8.225 1.00 88.94 87 ILE A C 1
ATOM 666 O O . ILE A 1 87 ? 12.891 -1.059 -7.265 1.00 88.94 87 ILE A O 1
ATOM 670 N N . VAL A 1 88 ? 14.921 -1.463 -8.148 1.00 89.19 88 VAL A N 1
ATOM 671 C CA . VAL A 1 88 ? 15.472 -2.080 -6.932 1.00 89.19 88 VAL A CA 1
ATOM 672 C C . VAL A 1 88 ? 15.487 -1.073 -5.780 1.00 89.19 88 VAL A C 1
ATOM 674 O O . VAL A 1 88 ? 15.086 -1.406 -4.665 1.00 89.19 88 VAL A O 1
ATOM 677 N N . GLY A 1 89 ? 15.883 0.174 -6.055 1.00 90.12 89 GLY A N 1
ATOM 678 C CA . GLY A 1 89 ? 15.860 1.254 -5.067 1.00 90.12 89 GLY A CA 1
ATOM 679 C C . GLY A 1 89 ? 14.451 1.568 -4.553 1.00 90.12 89 GLY A C 1
ATOM 680 O O . GLY A 1 89 ? 14.241 1.655 -3.342 1.00 90.12 89 GLY A O 1
ATOM 681 N N . MET A 1 90 ? 13.472 1.683 -5.456 1.00 89.25 90 MET A N 1
ATOM 682 C CA . MET A 1 90 ? 12.071 1.935 -5.094 1.00 89.25 90 MET A CA 1
ATOM 683 C C . MET A 1 90 ? 11.454 0.786 -4.293 1.00 89.25 90 MET A C 1
ATOM 685 O O . MET A 1 90 ? 10.799 1.033 -3.283 1.00 89.25 90 MET A O 1
ATOM 689 N N . SER A 1 91 ? 11.711 -0.463 -4.686 1.00 87.44 91 SER A N 1
A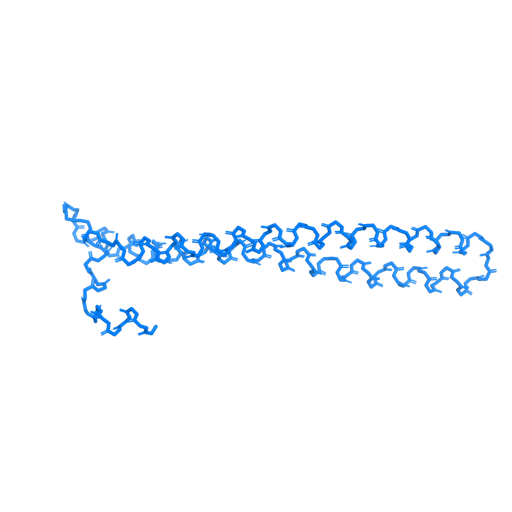TOM 690 C CA . SER A 1 91 ? 11.196 -1.644 -3.985 1.00 87.44 91 SER A CA 1
ATOM 691 C C . SER A 1 91 ? 11.718 -1.734 -2.544 1.00 87.44 91 SER A C 1
ATOM 693 O O . SER A 1 91 ? 10.961 -2.045 -1.624 1.00 87.44 91 SER A O 1
ATOM 695 N N . GLY A 1 92 ? 12.987 -1.373 -2.313 1.00 88.75 92 GLY A N 1
ATOM 696 C CA . GLY A 1 92 ? 13.549 -1.296 -0.961 1.00 88.75 92 GLY A CA 1
ATOM 697 C C . GLY A 1 92 ? 12.866 -0.241 -0.081 1.00 88.75 92 GLY A C 1
ATOM 698 O O . GLY A 1 92 ? 12.548 -0.512 1.080 1.00 88.75 92 GLY A O 1
ATOM 699 N N . LEU A 1 93 ? 12.597 0.947 -0.633 1.00 89.00 93 LEU A N 1
ATOM 700 C CA . LEU A 1 93 ? 11.878 2.018 0.071 1.00 89.00 93 LEU A CA 1
ATOM 701 C C . LEU A 1 93 ? 10.430 1.632 0.394 1.00 89.00 93 LEU A C 1
ATOM 703 O O . LEU A 1 93 ? 9.939 1.913 1.487 1.00 89.00 93 LEU A O 1
ATOM 707 N N . GLU A 1 94 ? 9.751 0.964 -0.531 1.00 88.62 94 GLU A N 1
ATOM 708 C CA . GLU A 1 94 ? 8.373 0.507 -0.357 1.00 88.62 94 GLU A CA 1
ATOM 709 C C . GLU A 1 94 ? 8.251 -0.539 0.760 1.00 88.62 94 GLU A C 1
ATOM 711 O O . GLU A 1 94 ? 7.338 -0.471 1.586 1.00 88.62 94 GLU A O 1
ATOM 716 N N . LEU A 1 95 ? 9.229 -1.445 0.862 1.00 86.75 95 LEU A N 1
ATOM 717 C CA . LEU A 1 95 ? 9.294 -2.458 1.916 1.00 86.75 95 LEU A CA 1
ATOM 718 C C . LEU A 1 95 ? 9.567 -1.835 3.297 1.00 86.75 95 LEU A C 1
ATOM 720 O O . LEU A 1 95 ? 8.923 -2.210 4.280 1.00 86.75 95 LEU A O 1
ATOM 724 N N . LEU A 1 96 ? 10.449 -0.829 3.369 1.00 89.94 96 LEU A N 1
ATOM 725 C CA . LEU A 1 96 ? 10.699 -0.043 4.586 1.00 89.94 96 LEU A CA 1
ATOM 726 C C . LEU A 1 96 ? 9.419 0.653 5.079 1.00 89.94 96 LEU A C 1
ATOM 728 O O . LEU A 1 96 ? 9.045 0.531 6.248 1.00 89.94 96 LEU A O 1
ATOM 732 N N . ILE A 1 97 ? 8.733 1.377 4.191 1.00 89.00 97 ILE A N 1
ATOM 733 C CA . ILE A 1 97 ? 7.502 2.104 4.532 1.00 89.00 97 ILE A CA 1
ATOM 734 C C . ILE A 1 97 ? 6.385 1.118 4.903 1.00 89.00 97 ILE A C 1
ATOM 736 O O . ILE A 1 97 ? 5.636 1.368 5.851 1.00 89.00 97 ILE A O 1
ATOM 740 N N . GLY A 1 98 ? 6.300 -0.019 4.209 1.00 87.44 98 GLY A N 1
ATOM 741 C CA . GLY A 1 98 ? 5.356 -1.096 4.503 1.00 87.44 98 GLY A CA 1
ATOM 742 C C . GLY A 1 98 ? 5.516 -1.652 5.919 1.00 87.44 98 GLY A C 1
ATOM 743 O O . GLY A 1 98 ? 4.522 -1.792 6.632 1.00 87.44 98 GLY A O 1
ATOM 744 N N . ALA A 1 99 ? 6.754 -1.883 6.369 1.00 86.50 99 ALA A N 1
ATOM 745 C CA . ALA A 1 99 ? 7.031 -2.338 7.733 1.00 86.50 99 ALA A CA 1
ATOM 746 C C . ALA A 1 99 ? 6.553 -1.326 8.792 1.00 86.50 99 ALA A C 1
ATOM 748 O O . ALA A 1 99 ? 5.919 -1.705 9.780 1.00 86.50 99 ALA A O 1
ATOM 749 N N . ILE A 1 100 ? 6.788 -0.030 8.562 1.00 90.00 100 ILE A N 1
ATOM 750 C CA . ILE A 1 100 ? 6.341 1.039 9.469 1.00 90.00 100 ILE A CA 1
AT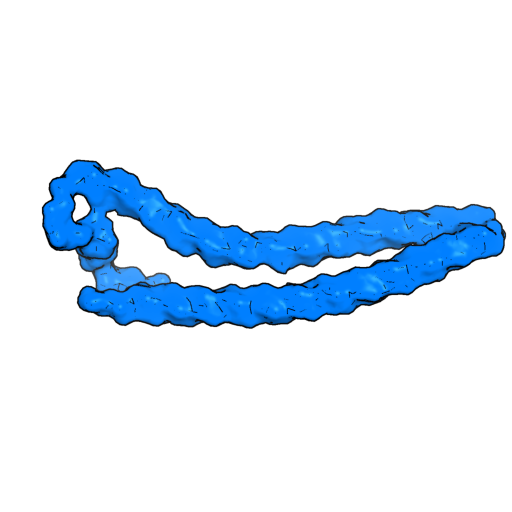OM 751 C C . ILE A 1 100 ? 4.807 1.116 9.514 1.00 90.00 100 ILE A C 1
ATOM 753 O O . ILE A 1 100 ? 4.227 1.227 10.595 1.00 90.00 100 ILE A O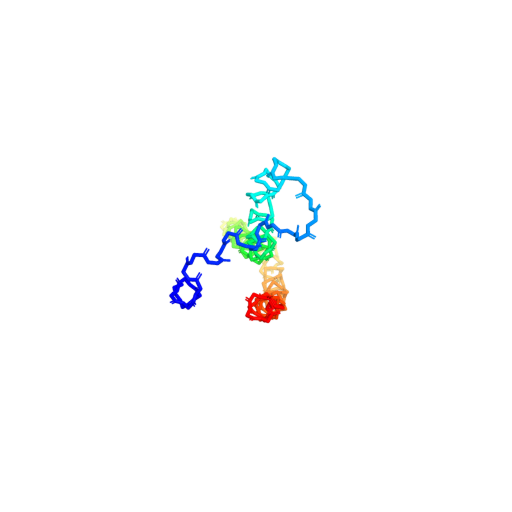 1
ATOM 757 N N . GLN A 1 101 ? 4.124 1.027 8.369 1.00 88.12 101 GLN A N 1
ATOM 758 C CA . GLN A 1 101 ? 2.655 1.055 8.328 1.00 88.12 101 GLN A CA 1
ATOM 759 C C . GLN A 1 101 ? 2.029 -0.167 9.012 1.00 88.12 101 GLN A C 1
ATOM 761 O O . GLN A 1 101 ? 1.040 -0.016 9.730 1.00 88.12 101 GLN A O 1
ATOM 766 N N . ALA A 1 102 ? 2.621 -1.355 8.859 1.00 86.06 102 ALA A N 1
ATOM 767 C CA . ALA A 1 102 ? 2.166 -2.563 9.547 1.00 86.06 102 ALA A CA 1
ATOM 768 C C . ALA A 1 102 ? 2.265 -2.427 11.078 1.00 86.06 102 ALA A C 1
ATOM 770 O O . ALA A 1 102 ? 1.335 -2.803 11.794 1.00 86.06 102 ALA A O 1
ATOM 771 N N . TYR A 1 103 ? 3.347 -1.822 11.581 1.00 88.12 103 TYR A N 1
ATOM 772 C CA . TYR A 1 103 ? 3.499 -1.515 13.006 1.00 88.12 103 TYR A CA 1
ATOM 773 C C . TYR A 1 103 ? 2.416 -0.550 13.510 1.00 88.12 103 TYR A C 1
ATOM 775 O O . TYR A 1 103 ? 1.753 -0.824 14.512 1.00 88.12 103 TYR A O 1
ATOM 783 N N . VAL A 1 104 ? 2.188 0.558 12.795 1.00 85.88 104 VAL A N 1
ATOM 784 C CA . VAL A 1 104 ? 1.166 1.549 13.169 1.00 85.88 104 VAL A CA 1
ATOM 785 C C . VAL A 1 104 ? -0.235 0.930 13.159 1.00 85.88 104 VAL A C 1
ATOM 787 O O . VAL A 1 104 ? -1.031 1.216 14.051 1.00 85.88 104 VAL A O 1
ATOM 790 N N . PHE A 1 105 ? -0.531 0.046 12.203 1.00 81.81 105 PHE A N 1
ATOM 791 C CA . PHE A 1 105 ? -1.799 -0.680 12.147 1.00 81.81 105 PHE A CA 1
ATOM 792 C C . PHE A 1 105 ? -2.006 -1.592 13.364 1.00 81.81 105 PHE A C 1
ATOM 794 O O . PHE A 1 105 ? -3.074 -1.558 13.980 1.00 81.81 105 PHE A O 1
ATOM 801 N N . ALA A 1 106 ? -0.990 -2.372 13.744 1.00 85.19 106 ALA A N 1
ATOM 802 C CA . ALA A 1 106 ? -1.057 -3.234 14.923 1.00 85.19 106 ALA A CA 1
ATOM 803 C C . ALA A 1 106 ? -1.266 -2.418 16.210 1.00 85.19 106 ALA A C 1
ATOM 805 O O . ALA A 1 106 ? -2.099 -2.779 17.040 1.00 85.19 106 ALA A O 1
ATOM 806 N N . LEU A 1 107 ? -0.576 -1.282 16.340 1.00 86.12 107 LEU A N 1
ATOM 807 C CA . LEU A 1 107 ? -0.700 -0.383 17.487 1.00 86.12 107 LEU A CA 1
ATOM 808 C C . LEU A 1 107 ? -2.090 0.267 17.576 1.00 86.12 107 LEU A C 1
ATOM 810 O O . LEU A 1 107 ? -2.704 0.242 18.638 1.00 86.12 107 LEU A O 1
ATOM 814 N N . LEU A 1 108 ? -2.625 0.795 16.469 1.00 82.50 108 LEU A N 1
ATOM 815 C CA . LEU A 1 108 ? -3.981 1.361 16.429 1.00 82.50 108 LEU A CA 1
ATOM 816 C C . LEU A 1 108 ? -5.050 0.307 16.711 1.00 82.50 108 LEU A C 1
ATOM 818 O O . LEU A 1 108 ? -6.017 0.599 17.405 1.00 82.50 108 LEU A O 1
ATOM 822 N N . THR A 1 109 ? -4.861 -0.918 16.218 1.00 76.62 109 THR A N 1
ATOM 823 C CA . THR A 1 109 ? -5.767 -2.038 16.499 1.00 76.62 109 THR A CA 1
ATOM 824 C C . THR A 1 109 ? -5.725 -2.420 17.977 1.00 76.62 109 THR A C 1
ATOM 826 O O . THR A 1 109 ? -6.775 -2.609 18.579 1.00 76.62 109 THR A O 1
ATOM 829 N N . ALA A 1 110 ? -4.539 -2.475 18.590 1.00 81.75 110 ALA A N 1
ATOM 830 C CA . ALA A 1 110 ? -4.399 -2.749 20.019 1.00 81.75 110 ALA A CA 1
ATOM 831 C C . ALA A 1 110 ? -5.063 -1.664 20.884 1.00 81.75 110 ALA A C 1
ATOM 833 O O . ALA A 1 110 ? -5.781 -2.000 21.822 1.00 81.75 110 ALA A O 1
ATOM 834 N N . ILE A 1 111 ? -4.889 -0.382 20.538 1.00 79.94 111 ILE A N 1
ATOM 835 C CA . ILE A 1 111 ? -5.554 0.736 21.226 1.00 79.94 111 ILE A CA 1
ATOM 836 C C . ILE A 1 111 ? -7.071 0.651 21.049 1.00 79.94 111 ILE A C 1
ATOM 838 O O . ILE A 1 111 ? -7.793 0.781 22.026 1.00 79.94 111 ILE A O 1
ATOM 842 N N . TYR A 1 112 ? -7.562 0.370 19.841 1.00 70.06 112 TYR A N 1
ATOM 843 C CA . TYR A 1 112 ? -8.999 0.244 19.596 1.00 70.06 112 TYR A CA 1
ATOM 844 C C . TYR A 1 112 ? -9.637 -0.946 20.315 1.00 70.06 112 TYR A C 1
ATOM 846 O O . TYR A 1 112 ? -10.760 -0.835 20.796 1.00 70.06 112 TYR A O 1
ATOM 854 N N . ILE A 1 113 ? -8.938 -2.081 20.399 1.00 69.38 113 ILE A N 1
ATOM 855 C CA . ILE A 1 113 ? -9.390 -3.231 21.192 1.00 69.38 113 ILE A CA 1
ATOM 856 C C . ILE A 1 113 ? -9.416 -2.860 22.678 1.00 69.38 113 ILE A C 1
ATOM 858 O O . ILE A 1 113 ? -10.364 -3.217 23.367 1.00 69.38 113 ILE A O 1
ATOM 862 N N . ASN A 1 114 ? -8.421 -2.109 23.158 1.00 68.25 114 ASN A N 1
ATOM 863 C CA . ASN A 1 114 ? -8.368 -1.651 24.544 1.00 68.25 114 ASN A CA 1
ATOM 864 C C . ASN A 1 114 ? -9.487 -0.648 24.876 1.00 68.25 114 ASN A C 1
ATOM 866 O O . ASN A 1 114 ? -10.104 -0.776 25.924 1.00 68.25 114 ASN A O 1
ATOM 870 N N . ASP A 1 115 ? -9.800 0.278 23.969 1.00 65.50 115 ASP A N 1
ATOM 871 C CA . ASP A 1 115 ? -10.892 1.257 24.103 1.00 65.50 115 ASP A CA 1
ATOM 872 C C . ASP A 1 115 ? -12.280 0.582 24.024 1.00 65.50 115 ASP A C 1
ATOM 874 O O . ASP A 1 115 ? -13.234 0.994 24.676 1.00 65.50 115 ASP A O 1
ATOM 878 N N . ALA A 1 116 ? -12.390 -0.516 23.266 1.00 60.03 116 ALA A N 1
ATOM 879 C CA . ALA A 1 116 ? -13.606 -1.326 23.1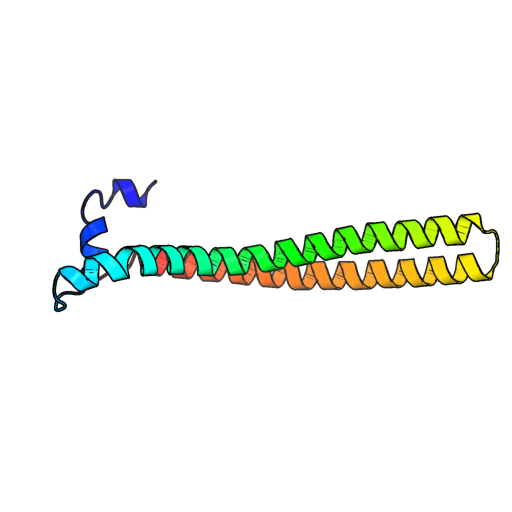85 1.00 60.03 116 ALA A CA 1
ATOM 880 C C . ALA A 1 116 ? -13.803 -2.279 24.383 1.00 60.03 116 ALA A C 1
ATOM 882 O O . ALA A 1 116 ? -14.945 -2.607 24.708 1.00 60.03 116 ALA A O 1
ATOM 883 N N . GLU A 1 117 ? -12.725 -2.765 25.012 1.00 53.53 117 GLU A N 1
ATOM 884 C CA . GLU A 1 117 ? -12.793 -3.595 26.227 1.00 53.53 117 GLU A CA 1
ATOM 885 C C . GLU A 1 117 ? -12.925 -2.764 27.502 1.00 53.53 117 GLU A C 1
ATOM 887 O O . GLU A 1 117 ? -13.678 -3.144 28.398 1.00 53.53 117 GLU A O 1
ATOM 892 N N . ASN A 1 118 ? -12.212 -1.643 27.589 1.00 43.59 118 ASN A N 1
ATOM 893 C CA . ASN A 1 118 ? -12.203 -0.757 28.743 1.00 43.59 118 ASN A CA 1
ATOM 894 C C . ASN A 1 118 ? -13.185 0.396 28.524 1.00 43.59 118 ASN A C 1
ATOM 896 O O . ASN A 1 118 ? -12.843 1.575 28.589 1.00 43.59 118 ASN A O 1
ATOM 900 N N . LEU A 1 119 ? -14.428 0.022 28.242 1.00 47.06 119 LEU A N 1
ATOM 901 C CA . LEU A 1 119 ? -15.543 0.931 28.404 1.00 47.06 119 LEU A CA 1
ATOM 902 C C . LEU A 1 119 ? -15.757 1.121 29.911 1.00 47.06 119 LEU A C 1
ATOM 904 O O . LEU A 1 119 ? -15.742 0.138 30.651 1.00 47.06 119 LEU A O 1
ATOM 908 N N . HIS A 1 120 ? -15.947 2.359 30.362 1.00 43.81 120 HIS A N 1
ATOM 909 C CA . HIS A 1 120 ? -16.584 2.616 31.658 1.00 43.81 120 HIS A CA 1
ATOM 910 C C . HIS A 1 120 ? -17.810 1.712 31.878 1.00 43.81 120 HIS A C 1
ATOM 912 O O . HIS A 1 120 ? -18.624 1.587 30.929 1.00 43.81 120 HIS A O 1
#

Foldseek 3Di:
DVLCVPCVPCVVVVLDDPPDDPPVSVVVVVVV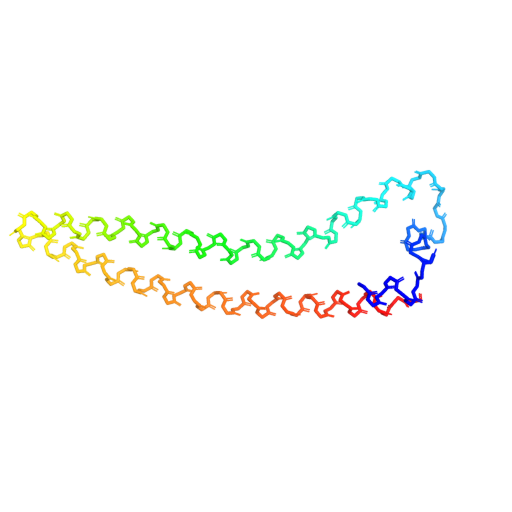VVVLVCVLVVLVVVLVVLVVVLVVLCVVLVVQLVVLVVVVDPVSPVSNVVSVVVSVVSVVVSVVVSVVSVVVSVVVVVVVVVCVVPDD